Protein AF-A0A5K1BTF6-F1 (afdb_monomer_lite)

Sequence (48 aa):
DTLWTGVPGDYTDPKVPAVLARVRELVDQSKFYDATQAAIEMDDHPSD

Structure (mmCIF, N/CA/C/O backbone):
data_AF-A0A5K1BTF6-F1
#
_entry.id   AF-A0A5K1BTF6-F1
#
loop_
_atom_site.group_PDB
_atom_site.id
_atom_site.type_symbol
_atom_site.label_atom_id
_atom_site.label_alt_id
_atom_site.label_comp_id
_atom_site.label_asym_id
_atom_site.label_entity_id
_atom_site.label_seq_id
_atom_site.pdbx_PDB_ins_code
_atom_site.Cartn_x
_atom_site.Cartn_y
_atom_site.Cartn_z
_atom_site.occupancy
_atom_site.B_iso_or_equiv
_at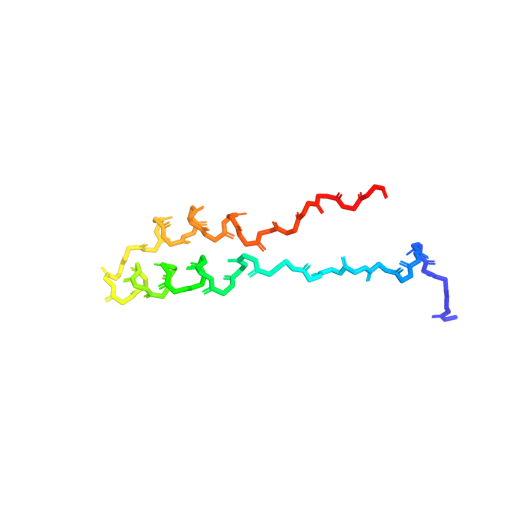om_site.auth_seq_id
_atom_site.auth_comp_id
_atom_site.auth_asym_id
_atom_site.auth_atom_id
_atom_site.pdbx_PDB_model_num
ATOM 1 N N . ASP A 1 1 ? 1.653 18.539 -28.441 1.00 85.75 1 ASP A N 1
ATOM 2 C CA . ASP A 1 1 ? 0.864 17.857 -27.388 1.00 85.75 1 ASP A CA 1
ATOM 3 C C . ASP A 1 1 ? 1.601 16.672 -26.751 1.00 85.75 1 ASP A C 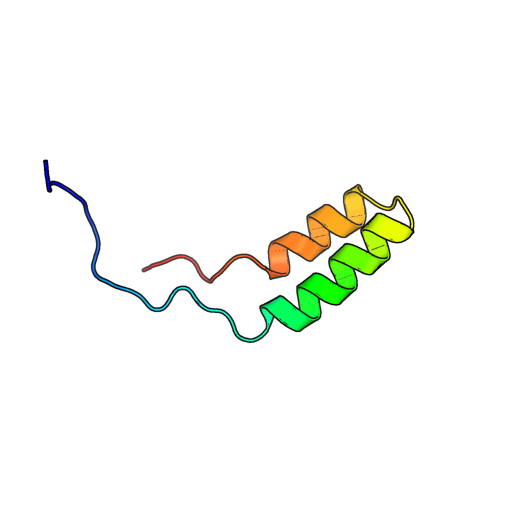1
ATOM 5 O O . ASP A 1 1 ? 1.120 16.136 -25.763 1.00 85.75 1 ASP A O 1
ATOM 9 N N . THR A 1 2 ? 2.808 16.330 -27.213 1.00 85.38 2 THR A N 1
ATOM 10 C CA . THR A 1 2 ? 3.622 15.230 -26.665 1.00 85.38 2 THR A CA 1
ATOM 11 C C . THR A 1 2 ? 4.887 15.686 -25.925 1.00 85.38 2 THR A C 1
ATOM 13 O O . THR A 1 2 ? 5.809 14.895 -25.753 1.00 85.38 2 THR A O 1
ATOM 16 N N . LEU A 1 3 ? 4.970 16.951 -25.492 1.00 91.12 3 LEU A N 1
ATOM 17 C CA . LEU A 1 3 ? 6.104 17.409 -24.683 1.00 91.12 3 LEU A CA 1
ATOM 18 C C . LEU A 1 3 ? 5.914 16.935 -23.235 1.00 91.12 3 LEU A C 1
ATOM 20 O O . LEU A 1 3 ? 5.282 17.618 -22.435 1.00 91.12 3 LEU A O 1
ATOM 24 N N . TRP A 1 4 ? 6.454 15.755 -22.939 1.00 88.62 4 TRP A N 1
ATOM 25 C CA . TRP A 1 4 ? 6.517 15.146 -21.611 1.00 88.62 4 TRP A CA 1
ATOM 26 C C . TRP A 1 4 ? 7.950 14.689 -21.340 1.00 88.62 4 TRP A C 1
ATOM 28 O O . TRP A 1 4 ? 8.657 14.270 -22.257 1.00 88.62 4 TRP A O 1
ATOM 38 N N . THR A 1 5 ? 8.387 14.794 -20.090 1.00 89.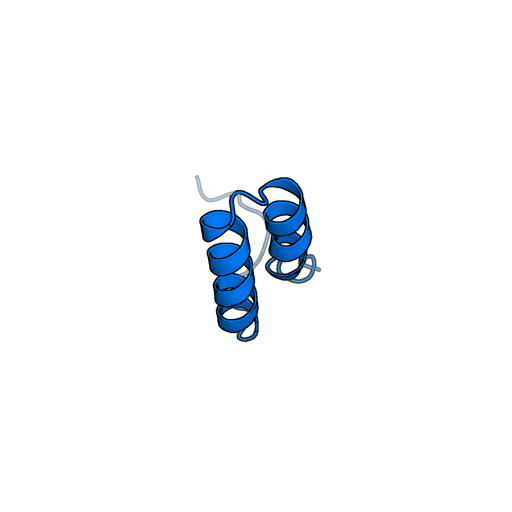38 5 THR A N 1
ATOM 39 C CA . THR A 1 5 ? 9.681 14.270 -19.637 1.00 89.38 5 THR A CA 1
ATOM 40 C C . THR A 1 5 ? 9.541 12.815 -19.195 1.00 89.38 5 THR A C 1
ATOM 42 O O . THR A 1 5 ? 8.482 12.422 -18.712 1.00 89.38 5 THR A O 1
ATOM 45 N N . GLY A 1 6 ? 10.623 12.042 -19.303 1.00 86.00 6 GLY A N 1
ATOM 46 C CA . GLY A 1 6 ? 10.686 10.650 -18.851 1.00 86.00 6 GLY A CA 1
ATOM 47 C C . GLY A 1 6 ? 10.706 9.627 -19.990 1.00 86.00 6 GLY A C 1
ATOM 48 O O . GLY A 1 6 ? 10.580 9.962 -21.168 1.00 86.00 6 GLY A O 1
ATOM 49 N N . VAL A 1 7 ? 10.892 8.365 -19.615 1.00 87.75 7 VAL A N 1
ATOM 50 C CA . VAL A 1 7 ? 10.809 7.180 -20.482 1.00 87.75 7 VAL A CA 1
ATOM 51 C C . VAL A 1 7 ? 9.863 6.172 -19.824 1.00 87.75 7 VAL A C 1
ATOM 53 O O . VAL A 1 7 ? 9.646 6.274 -18.618 1.00 87.75 7 VAL A O 1
ATOM 56 N N . PRO A 1 8 ? 9.288 5.205 -20.560 1.00 88.38 8 PRO A N 1
ATOM 57 C CA . PRO A 1 8 ? 8.529 4.132 -19.929 1.00 88.38 8 PRO A CA 1
ATOM 58 C C . PRO A 1 8 ? 9.371 3.429 -18.854 1.00 88.38 8 PRO A C 1
ATOM 60 O O . PRO A 1 8 ? 10.414 2.854 -19.167 1.00 88.38 8 PRO A O 1
ATOM 63 N N . GLY A 1 9 ? 8.920 3.504 -17.605 1.00 85.75 9 GLY A N 1
ATOM 64 C CA . GLY A 1 9 ? 9.461 2.765 -16.468 1.00 85.75 9 GLY A CA 1
ATOM 65 C C . GLY A 1 9 ? 8.517 1.644 -16.037 1.00 85.75 9 GLY A C 1
ATOM 66 O O . GLY A 1 9 ? 7.326 1.665 -16.360 1.00 85.75 9 GLY A O 1
ATOM 67 N N . ASP A 1 10 ? 9.052 0.661 -15.319 1.00 87.25 10 ASP A N 1
ATOM 68 C CA . ASP A 1 10 ? 8.231 -0.275 -14.554 1.00 87.25 10 ASP A CA 1
ATOM 69 C C . ASP A 1 10 ? 7.924 0.363 -13.200 1.00 87.25 10 ASP A C 1
ATOM 71 O O . ASP A 1 10 ? 8.807 0.477 -12.359 1.00 87.25 10 ASP A O 1
ATOM 75 N N . TYR A 1 11 ? 6.682 0.806 -13.032 1.00 85.19 11 TYR A N 1
ATOM 76 C CA . TYR A 1 11 ? 6.184 1.448 -11.812 1.00 85.19 11 TYR A CA 1
ATOM 77 C C . TYR A 1 11 ? 5.438 0.454 -10.909 1.00 85.19 11 TYR A C 1
ATOM 79 O O . TYR A 1 11 ? 4.558 0.837 -10.135 1.00 85.19 11 TYR A O 1
ATOM 87 N N . THR A 1 12 ? 5.672 -0.851 -11.094 1.00 88.00 12 THR A N 1
ATOM 88 C CA . THR A 1 12 ? 5.028 -1.893 -10.296 1.00 88.00 12 THR A CA 1
ATOM 89 C C . THR A 1 12 ? 5.931 -2.339 -9.153 1.00 88.00 12 THR A C 1
ATOM 91 O O . THR A 1 12 ? 7.078 -2.721 -9.361 1.00 88.00 12 THR A O 1
ATOM 94 N N . ASP A 1 13 ? 5.387 -2.366 -7.934 1.00 88.56 13 ASP A N 1
ATOM 95 C CA . ASP A 1 13 ? 6.046 -2.998 -6.791 1.00 88.56 13 ASP A CA 1
ATOM 96 C C . ASP A 1 13 ? 5.275 -4.267 -6.367 1.00 88.56 13 ASP A C 1
ATOM 98 O O . ASP A 1 13 ? 4.137 -4.185 -5.883 1.00 88.56 13 ASP A O 1
ATOM 102 N N . PRO A 1 14 ? 5.874 -5.469 -6.507 1.00 91.06 14 PRO A N 1
ATOM 103 C CA . PRO A 1 14 ? 5.239 -6.731 -6.132 1.00 91.06 14 PRO A CA 1
ATOM 104 C C . PRO A 1 14 ? 4.983 -6.881 -4.623 1.00 91.06 14 PRO A C 1
ATOM 106 O O . PRO A 1 14 ? 4.287 -7.816 -4.220 1.00 91.06 14 PRO A O 1
ATOM 109 N N . LYS A 1 15 ? 5.528 -6.001 -3.775 1.00 89.38 15 LYS A N 1
ATOM 110 C CA . LYS A 1 15 ? 5.304 -5.999 -2.321 1.00 89.38 15 LYS A CA 1
ATOM 111 C C . LYS A 1 15 ? 4.020 -5.270 -1.923 1.00 89.38 15 LYS A C 1
ATOM 113 O O . LYS A 1 15 ? 3.446 -5.589 -0.878 1.00 89.38 15 LYS A O 1
ATOM 118 N N . VAL A 1 16 ? 3.521 -4.363 -2.768 1.00 93.44 16 VAL A N 1
ATOM 119 C CA . VAL A 1 16 ? 2.320 -3.547 -2.509 1.00 93.44 16 VAL A CA 1
ATOM 120 C C . VAL A 1 16 ? 1.090 -4.375 -2.112 1.00 93.44 16 VAL A C 1
ATOM 122 O O . VAL A 1 16 ? 0.394 -3.963 -1.184 1.00 93.44 16 VAL A O 1
ATOM 125 N N . PRO A 1 17 ? 0.797 -5.556 -2.701 1.00 95.56 17 PRO A N 1
ATOM 126 C CA . PRO A 1 17 ? -0.346 -6.366 -2.276 1.00 95.56 17 PRO A CA 1
ATOM 127 C C . PRO A 1 17 ? -0.330 -6.752 -0.789 1.00 95.56 17 PRO A C 1
ATOM 129 O O . PRO A 1 17 ? -1.388 -6.795 -0.160 1.00 95.56 17 PRO A O 1
ATOM 132 N N . ALA A 1 18 ? 0.849 -7.007 -0.210 1.00 95.56 18 ALA A N 1
ATOM 133 C CA . ALA A 1 18 ? 0.974 -7.340 1.209 1.00 95.56 18 ALA A CA 1
ATOM 134 C C . ALA A 1 18 ? 0.733 -6.110 2.100 1.00 95.56 18 ALA A C 1
ATOM 136 O O . ALA A 1 18 ? -0.001 -6.190 3.087 1.00 95.56 18 ALA A O 1
ATOM 137 N N . VAL A 1 19 ? 1.287 -4.957 1.716 1.00 96.19 19 VAL A N 1
ATOM 138 C CA . VAL A 1 19 ? 1.078 -3.682 2.421 1.00 96.19 19 VAL A CA 1
ATOM 139 C C . VAL A 1 19 ? -0.395 -3.264 2.359 1.00 96.19 19 VAL A C 1
ATOM 141 O O . VAL A 1 19 ? -0.976 -2.872 3.370 1.00 96.19 19 VAL A O 1
ATOM 144 N N . LEU A 1 20 ? -1.049 -3.451 1.209 1.00 97.12 20 LEU A N 1
ATOM 145 C CA . LEU A 1 20 ? -2.470 -3.155 1.021 1.00 97.12 20 LEU A CA 1
ATOM 146 C C . LEU A 1 20 ? -3.368 -3.953 1.976 1.00 97.12 20 LEU A C 1
ATOM 148 O O . LEU A 1 20 ? -4.352 -3.412 2.485 1.00 97.12 20 LEU A O 1
ATOM 152 N N . ALA A 1 21 ? -3.046 -5.224 2.233 1.00 98.12 21 ALA A N 1
ATOM 153 C CA . ALA A 1 21 ? -3.792 -6.039 3.192 1.00 98.12 21 ALA A CA 1
ATOM 154 C C . ALA A 1 21 ? -3.726 -5.439 4.608 1.00 98.12 21 ALA A C 1
ATOM 156 O O . ALA A 1 21 ? -4.758 -5.300 5.263 1.00 98.12 21 ALA A O 1
ATOM 157 N N . ARG A 1 22 ? -2.537 -4.994 5.034 1.00 98.06 22 ARG A N 1
ATOM 158 C CA . ARG A 1 22 ? -2.319 -4.325 6.327 1.00 98.06 22 ARG A CA 1
ATOM 159 C C . ARG A 1 22 ? -3.046 -2.981 6.416 1.00 98.06 22 ARG A C 1
ATOM 161 O O . ARG A 1 22 ? -3.672 -2.690 7.430 1.00 98.06 22 ARG A O 1
ATOM 168 N N . VAL A 1 23 ? -2.996 -2.166 5.361 1.00 98.12 23 VAL A N 1
ATOM 169 C CA . VAL A 1 23 ? -3.711 -0.878 5.315 1.00 98.12 23 VAL A CA 1
ATOM 170 C C . VAL A 1 23 ? -5.220 -1.092 5.454 1.00 98.12 23 VAL A C 1
ATOM 172 O O . VAL A 1 23 ? -5.860 -0.395 6.240 1.00 98.12 23 VAL A O 1
ATOM 175 N N . ARG A 1 24 ? -5.788 -2.079 4.746 1.00 98.50 24 ARG A N 1
ATOM 176 C CA . ARG A 1 24 ? -7.218 -2.418 4.848 1.00 98.50 24 ARG A CA 1
ATOM 177 C C . ARG A 1 24 ? -7.607 -2.851 6.258 1.00 98.50 24 ARG A C 1
ATOM 179 O O . ARG A 1 24 ? -8.586 -2.336 6.781 1.00 98.50 24 ARG A O 1
ATOM 186 N N . GLU A 1 25 ? -6.800 -3.693 6.900 1.00 98.62 25 GLU A N 1
ATOM 187 C CA . GLU A 1 25 ? -7.024 -4.088 8.295 1.00 98.62 25 GLU A CA 1
ATOM 188 C C . GLU A 1 25 ? -7.059 -2.873 9.243 1.00 98.6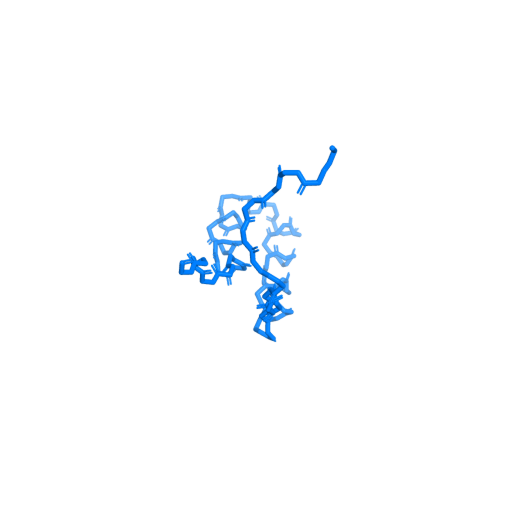2 25 GLU A C 1
ATOM 190 O O . GLU A 1 25 ? -7.926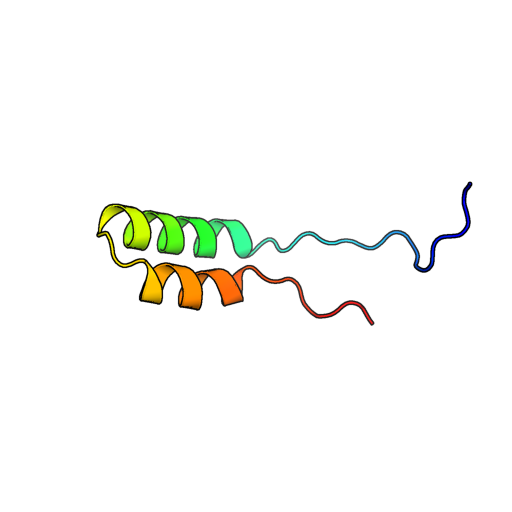 -2.776 10.113 1.00 98.62 25 GLU A O 1
ATOM 195 N N . LEU A 1 26 ? -6.146 -1.912 9.069 1.00 98.69 26 LEU A N 1
ATOM 196 C CA . LEU A 1 26 ? -6.110 -0.694 9.887 1.00 98.69 26 LEU A CA 1
ATOM 197 C C . LEU A 1 26 ? -7.324 0.211 9.634 1.00 98.69 26 LEU A C 1
ATOM 199 O O . LEU A 1 26 ? -7.865 0.787 10.580 1.00 98.69 26 LEU A O 1
ATOM 203 N N . VAL A 1 27 ? -7.783 0.308 8.382 1.00 98.50 27 VAL A N 1
ATOM 204 C CA . VAL A 1 27 ? -9.012 1.031 8.019 1.00 98.50 27 VAL A CA 1
ATOM 205 C C . VAL A 1 27 ? -10.240 0.376 8.647 1.00 98.50 27 VAL A C 1
ATOM 207 O O . VAL A 1 27 ? -11.053 1.084 9.242 1.00 98.50 27 VAL A O 1
ATOM 210 N N . ASP A 1 28 ? -10.341 -0.954 8.605 1.00 98.69 28 ASP A N 1
ATOM 211 C CA . ASP A 1 28 ? -11.434 -1.707 9.235 1.00 98.69 28 ASP A CA 1
ATOM 212 C C . ASP A 1 28 ? -11.470 -1.486 10.759 1.00 98.69 28 ASP A C 1
ATOM 214 O O . ASP A 1 28 ? -12.534 -1.461 11.377 1.00 98.69 28 ASP A O 1
ATOM 218 N N . GLN A 1 29 ? -10.308 -1.234 11.370 1.00 98.62 29 GLN A N 1
ATOM 219 C CA . GLN A 1 29 ? -10.162 -0.873 12.785 1.00 98.62 29 GLN A CA 1
ATOM 220 C C . GLN A 1 29 ? -10.338 0.634 13.070 1.00 98.62 29 GLN A C 1
ATOM 222 O O . GLN A 1 29 ? -10.141 1.062 14.207 1.00 98.62 29 GLN A O 1
ATOM 227 N N . SER A 1 30 ? -10.691 1.455 12.070 1.00 98.44 30 SER A N 1
ATOM 228 C CA . SER A 1 30 ? -10.768 2.928 12.156 1.00 98.44 30 SER A CA 1
ATOM 229 C C . SER A 1 30 ? -9.456 3.623 12.574 1.00 98.44 30 SER A C 1
ATOM 231 O O . SER A 1 30 ? -9.464 4.756 13.061 1.00 98.44 30 SER A O 1
ATOM 233 N N . LYS A 1 31 ? -8.303 2.973 12.370 1.00 98.75 31 LYS A N 1
ATOM 234 C CA . LYS A 1 31 ? -6.963 3.497 12.688 1.00 98.75 31 LYS A CA 1
ATOM 235 C C . LYS A 1 31 ? -6.369 4.258 11.504 1.00 98.75 31 LYS A C 1
ATOM 237 O O . LYS A 1 31 ? -5.378 3.847 10.906 1.00 98.75 31 LYS A O 1
ATOM 242 N N . PHE A 1 32 ? -6.974 5.387 11.148 1.00 97.75 32 PHE A N 1
ATOM 243 C CA . PHE A 1 32 ? -6.608 6.118 9.926 1.00 97.75 32 PHE A CA 1
ATOM 244 C C . PHE A 1 32 ? -5.184 6.686 9.937 1.00 97.75 32 PHE A C 1
ATOM 246 O O . PHE A 1 32 ? -4.527 6.703 8.896 1.00 97.75 32 PHE A O 1
ATOM 253 N N . TYR A 1 33 ? -4.687 7.120 11.099 1.00 98.12 33 TYR A N 1
ATOM 254 C CA . TYR A 1 33 ? -3.305 7.588 11.228 1.00 98.12 33 TYR A CA 1
ATOM 255 C C . TYR A 1 33 ? -2.311 6.464 10.905 1.00 98.12 33 TYR A C 1
ATOM 257 O O . TYR A 1 33 ? -1.465 6.626 10.028 1.00 98.12 33 TYR A O 1
ATOM 265 N N . ASP A 1 34 ? -2.481 5.298 11.531 1.00 98.00 34 ASP A N 1
ATOM 266 C CA . ASP A 1 34 ? -1.624 4.132 11.300 1.00 98.00 34 ASP A CA 1
ATOM 267 C C . ASP A 1 34 ? -1.750 3.613 9.862 1.00 98.00 34 ASP A C 1
ATOM 269 O O . ASP A 1 34 ? -0.748 3.263 9.244 1.00 98.00 34 ASP A O 1
ATOM 273 N N . ALA A 1 35 ? -2.966 3.603 9.304 1.00 98.25 35 ALA A N 1
ATOM 274 C CA . ALA A 1 35 ? -3.206 3.229 7.912 1.00 98.25 35 ALA A CA 1
ATOM 275 C C . ALA A 1 35 ? -2.451 4.149 6.941 1.00 98.25 35 ALA A C 1
ATOM 277 O O . ALA A 1 35 ? -1.870 3.675 5.969 1.00 98.25 35 ALA A O 1
ATOM 278 N N . THR A 1 36 ? -2.414 5.452 7.234 1.00 97.12 36 THR A N 1
ATOM 279 C CA . THR A 1 36 ? -1.684 6.441 6.429 1.00 97.12 36 THR A CA 1
ATOM 280 C C . THR A 1 36 ? -0.177 6.230 6.530 1.00 97.12 36 THR A C 1
ATOM 282 O O . THR A 1 36 ? 0.513 6.294 5.520 1.00 97.12 36 THR A O 1
ATOM 285 N N . GLN A 1 37 ? 0.340 5.937 7.728 1.00 97.19 37 GLN A N 1
ATOM 286 C CA . GLN A 1 37 ? 1.758 5.615 7.905 1.00 97.19 37 GLN A CA 1
ATOM 287 C C . GLN A 1 37 ? 2.142 4.321 7.173 1.00 97.19 37 GLN A C 1
ATOM 289 O O . GLN A 1 37 ? 3.164 4.289 6.498 1.00 97.19 37 GLN A O 1
ATOM 294 N N . ALA A 1 38 ? 1.307 3.280 7.242 1.00 96.00 38 ALA A N 1
ATOM 295 C CA . ALA A 1 38 ? 1.538 2.029 6.522 1.00 96.00 38 ALA A CA 1
ATOM 296 C C . ALA A 1 38 ? 1.464 2.204 4.995 1.00 96.00 38 ALA A C 1
ATOM 298 O O . ALA A 1 38 ? 2.203 1.546 4.272 1.00 96.00 38 ALA A O 1
ATOM 299 N N . ALA A 1 39 ? 0.617 3.109 4.496 1.00 95.00 39 ALA A N 1
ATOM 300 C CA . ALA A 1 39 ? 0.500 3.383 3.065 1.00 95.00 39 ALA A CA 1
ATOM 301 C C . ALA A 1 39 ? 1.765 4.012 2.452 1.00 95.00 39 ALA A C 1
ATOM 303 O O . ALA A 1 39 ? 1.944 3.919 1.244 1.00 95.00 39 ALA A O 1
ATOM 304 N N . ILE A 1 40 ? 2.665 4.596 3.255 1.00 93.50 40 ILE A N 1
ATOM 305 C CA . ILE A 1 40 ? 3.973 5.078 2.774 1.00 93.50 40 ILE A CA 1
ATOM 306 C C . ILE A 1 40 ? 4.813 3.913 2.230 1.00 93.50 40 ILE A C 1
ATOM 308 O O . ILE A 1 40 ? 5.551 4.085 1.270 1.00 93.50 40 ILE A O 1
ATOM 312 N N . GLU A 1 41 ? 4.654 2.706 2.783 1.00 90.38 41 GLU A N 1
ATOM 313 C CA . GLU A 1 41 ? 5.317 1.493 2.282 1.00 90.38 41 GLU A CA 1
ATOM 314 C C . GLU A 1 41 ? 4.765 1.034 0.910 1.00 90.38 41 GLU A C 1
ATOM 316 O O . GLU A 1 41 ? 5.263 0.059 0.356 1.00 90.38 41 GLU A O 1
ATOM 321 N N . MET A 1 42 ? 3.719 1.690 0.380 1.00 89.31 42 MET A N 1
ATOM 322 C CA . MET A 1 42 ? 3.176 1.454 -0.967 1.00 89.31 42 MET A CA 1
ATOM 323 C C . MET A 1 42 ? 3.729 2.424 -2.017 1.00 89.31 42 MET A C 1
ATOM 325 O O . MET A 1 42 ? 3.384 2.275 -3.190 1.00 89.31 42 MET A O 1
ATOM 329 N N . ASP A 1 43 ? 4.494 3.436 -1.604 1.00 84.44 43 ASP A N 1
ATOM 330 C CA . ASP A 1 43 ? 5.145 4.345 -2.541 1.00 84.44 43 ASP A CA 1
ATOM 331 C C . ASP A 1 43 ? 6.273 3.591 -3.250 1.00 84.44 43 ASP A C 1
ATOM 333 O O . ASP A 1 43 ? 7.059 2.885 -2.609 1.00 84.44 43 ASP A O 1
ATOM 337 N N . ASP A 1 44 ? 6.321 3.706 -4.575 1.00 68.62 44 ASP A N 1
ATOM 338 C CA . ASP A 1 44 ? 7.436 3.163 -5.346 1.00 68.62 44 ASP A CA 1
ATOM 339 C C . ASP A 1 44 ? 8.721 3.922 -4.973 1.00 68.62 44 ASP A C 1
ATOM 341 O O . ASP A 1 44 ? 8.687 5.027 -4.420 1.00 68.62 44 ASP A O 1
ATOM 345 N N . HIS A 1 45 ? 9.883 3.344 -5.269 1.00 64.94 45 HIS A N 1
ATOM 346 C CA . HIS A 1 45 ? 11.126 4.089 -5.117 1.00 64.94 45 HIS A CA 1
ATOM 347 C C . HIS A 1 45 ? 11.067 5.350 -5.994 1.00 64.94 45 HIS A C 1
ATOM 349 O O . HIS A 1 45 ? 10.488 5.313 -7.085 1.00 64.94 45 HIS A O 1
ATOM 355 N N . PRO A 1 46 ? 11.665 6.472 -5.550 1.00 57.75 46 PRO A N 1
ATOM 356 C CA . PRO A 1 46 ? 11.745 7.660 -6.382 1.00 57.75 46 PRO A CA 1
ATOM 357 C C . PRO A 1 46 ? 12.319 7.275 -7.744 1.00 57.75 46 PRO A C 1
ATOM 359 O O . PRO A 1 46 ? 13.333 6.582 -7.825 1.00 57.75 46 PRO A O 1
ATOM 362 N N . SER A 1 47 ? 11.634 7.697 -8.805 1.00 56.75 47 SER A N 1
AT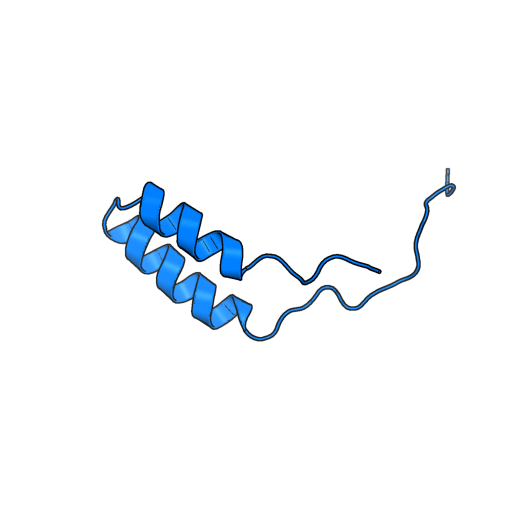OM 363 C CA . SER A 1 47 ? 12.160 7.572 -10.159 1.00 56.75 47 SER A CA 1
ATOM 364 C C . SER A 1 47 ? 13.493 8.328 -10.230 1.00 56.75 47 SER A C 1
ATOM 366 O O . SER A 1 47 ? 13.552 9.462 -9.751 1.00 56.75 47 SER A O 1
ATOM 368 N N . ASP A 1 48 ? 14.534 7.694 -10.782 1.00 55.78 48 ASP A N 1
ATOM 369 C CA . ASP A 1 48 ? 15.840 8.330 -11.051 1.00 55.78 48 ASP A CA 1
ATOM 370 C C . ASP A 1 48 ? 15.705 9.594 -11.925 1.00 55.78 48 ASP A C 1
ATOM 372 O O . ASP A 1 48 ? 14.890 9.584 -12.884 1.00 55.78 48 ASP A O 1
#

Secondary structure (DSSP, 8-state):
-------------TTHHHHHHHHHHHHHTT-HHHHHHHHGGGSPPPP-

Foldseek 3Di:
DPPDDDDDDDQDDPCLVVLVVVLVVCVVVVNNVVSVVSCVVVHGPPDD

pLDDT: mean 89.95, std 11.13, range [55.78, 98.75]

Organism: NCBI:txid210225

Radius of gyration: 14.78 Å; chains: 1; bounding box: 27×25×40 Å